Protein AF-A0A0S4RHS1-F1 (afdb_monomer_lite)

Secondary structure (DSSP, 8-state):
--------TTSPPP---HHHHHHHHHHT--HHHHHHHHHHGGGG--SS-TTSHHHHHHHHHHHHHHHHHHHHHHHHHHHHHHHHHHHHHHHHHHHHHHHHHHHHHHHHTT-

Sequence (111 aa):
MFLGSKFNLDEKAKDVSSKALFWQGFMSSNPKAWAFFTALFPLFIDSVSPFGIRLYMMILVLMFIEIIDFNIYALGGVAFKKLLKTKAYLIERVSAVLIAIIAVMMIIERF

pLDDT: mean 83.5, std 13.0, range [40.44, 97.19]

InterPro domains:
  IPR001123 Amino acid exporter protein, LeuE-type [PF01810] (17-109)

Radius of gyration: 20.69 Å; chains: 1; bounding box: 39×40×52 Å

Organism: NCBI:txid91352

Structure (mmCIF, N/CA/C/O backbone):
data_AF-A0A0S4RHS1-F1
#
_entry.id   AF-A0A0S4RHS1-F1
#
loop_
_atom_site.group_PDB
_atom_site.id
_atom_site.type_symbol
_atom_site.label_atom_id
_atom_site.label_alt_id
_atom_site.label_comp_id
_atom_site.label_asym_id
_atom_site.label_entity_id
_atom_site.label_seq_id
_atom_site.pdbx_PDB_ins_code
_atom_site.Cartn_x
_atom_site.Cartn_y
_atom_site.Cartn_z
_atom_site.occupancy
_atom_site.B_iso_or_equiv
_atom_site.auth_seq_id
_atom_site.auth_comp_id
_atom_site.auth_asym_id
_atom_site.auth_atom_id
_atom_site.pdbx_PDB_model_num
ATOM 1 N N . MET A 1 1 ? -15.138 -18.802 21.052 1.00 40.44 1 MET A N 1
ATOM 2 C CA . MET A 1 1 ? -14.296 -17.829 21.783 1.00 40.44 1 MET A CA 1
ATOM 3 C C . MET A 1 1 ? -14.152 -16.550 20.950 1.00 40.44 1 MET A C 1
ATOM 5 O O . MET A 1 1 ? -13.060 -16.177 20.568 1.00 40.44 1 MET A O 1
ATOM 9 N N . PHE A 1 2 ? -15.274 -15.899 20.630 1.00 44.53 2 PHE A N 1
ATOM 10 C CA . PHE A 1 2 ? -15.339 -14.595 19.951 1.00 44.53 2 PHE A CA 1
ATOM 11 C C . PHE A 1 2 ? -16.248 -13.694 20.796 1.00 44.53 2 PHE A C 1
ATOM 13 O O . PHE A 1 2 ? -17.282 -13.213 20.345 1.00 44.53 2 PHE A O 1
ATOM 20 N N . LEU A 1 3 ? -15.935 -13.587 22.093 1.00 44.62 3 LEU A N 1
ATOM 21 C CA . LEU A 1 3 ? -16.612 -12.622 22.952 1.00 44.62 3 LEU A CA 1
ATOM 22 C C . LEU A 1 3 ? -16.098 -11.240 22.565 1.00 44.62 3 LEU A C 1
ATOM 24 O O . LEU A 1 3 ? -14.888 -11.035 22.512 1.00 44.62 3 LEU A O 1
ATOM 28 N N . GLY A 1 4 ? -17.036 -10.341 22.271 1.00 47.72 4 GLY A N 1
ATOM 29 C CA . GLY A 1 4 ? -16.797 -9.038 21.674 1.00 47.72 4 GLY A CA 1
ATOM 30 C C . GLY A 1 4 ? -15.678 -8.259 22.349 1.00 47.72 4 GLY A C 1
ATOM 31 O O . GLY A 1 4 ? -15.890 -7.597 23.368 1.00 47.72 4 GLY A O 1
ATOM 32 N N . SER A 1 5 ? -14.502 -8.266 21.720 1.00 50.12 5 SER A N 1
ATOM 33 C CA . SER A 1 5 ? -13.545 -7.194 21.924 1.00 50.12 5 SER A CA 1
ATOM 34 C C . SER A 1 5 ? -14.239 -5.936 21.426 1.00 50.12 5 SER A C 1
ATOM 36 O O . SER A 1 5 ? -14.390 -5.738 20.221 1.00 50.12 5 SER A O 1
ATOM 38 N N . LYS A 1 6 ? -14.742 -5.118 22.352 1.00 53.44 6 LYS A N 1
ATOM 39 C CA . LYS A 1 6 ? -15.205 -3.771 22.034 1.00 53.44 6 LYS A CA 1
ATOM 40 C C . LYS A 1 6 ? -14.050 -3.095 21.305 1.00 53.44 6 LYS A C 1
ATOM 42 O O . LYS A 1 6 ? -13.033 -2.812 21.930 1.00 53.44 6 LYS A O 1
ATOM 47 N N . PHE A 1 7 ? -14.175 -2.940 19.989 1.00 56.28 7 PHE A N 1
ATOM 48 C CA . PHE A 1 7 ? -13.149 -2.337 19.150 1.00 56.28 7 PHE A CA 1
ATOM 49 C C . PHE A 1 7 ? -13.012 -0.884 19.609 1.00 56.28 7 PHE A C 1
ATOM 51 O O . PHE A 1 7 ? -13.844 -0.032 19.294 1.00 56.28 7 PHE A O 1
ATOM 58 N N . ASN A 1 8 ? -12.045 -0.632 20.489 1.00 56.09 8 ASN A N 1
ATOM 59 C CA . ASN A 1 8 ? -11.942 0.622 21.212 1.00 56.09 8 ASN A CA 1
ATOM 60 C C . ASN A 1 8 ? -11.156 1.610 20.351 1.00 56.09 8 ASN A C 1
ATOM 62 O O . ASN A 1 8 ? -9.941 1.731 20.448 1.00 56.09 8 ASN A O 1
ATOM 66 N N . LEU A 1 9 ? -11.872 2.291 19.457 1.00 61.59 9 LEU A N 1
ATOM 67 C CA . LEU A 1 9 ? -11.315 3.234 18.477 1.00 61.59 9 LEU A CA 1
ATOM 68 C C . LEU A 1 9 ? -10.679 4.487 19.105 1.00 61.59 9 LEU A C 1
ATOM 70 O O . LEU A 1 9 ? -10.156 5.328 18.371 1.00 61.59 9 LEU A O 1
ATOM 74 N N . ASP A 1 10 ? -10.765 4.626 20.430 1.00 59.88 10 ASP A N 1
ATOM 75 C CA . ASP A 1 10 ? -10.153 5.697 21.215 1.00 59.88 10 ASP A CA 1
ATOM 76 C C . ASP A 1 10 ? -8.840 5.265 21.895 1.00 59.88 10 ASP A C 1
ATOM 78 O O . ASP A 1 10 ? -8.221 6.065 22.599 1.00 59.88 10 ASP A O 1
ATOM 82 N N . GLU A 1 11 ? -8.360 4.037 21.650 1.00 64.44 11 GLU A N 1
ATOM 83 C CA . GLU A 1 11 ? -6.986 3.660 21.982 1.00 64.44 11 GLU A CA 1
ATOM 84 C C . GLU A 1 11 ? -6.029 4.559 21.183 1.00 64.44 11 GLU A C 1
ATOM 86 O O . GLU A 1 11 ? -5.979 4.528 19.949 1.00 64.44 11 GLU A O 1
ATOM 91 N N . LYS A 1 12 ? -5.308 5.441 21.888 1.00 58.94 12 LYS A N 1
ATOM 92 C CA . LYS A 1 12 ? -4.312 6.309 21.256 1.00 58.94 12 LYS A CA 1
ATOM 93 C C . LYS A 1 12 ? -3.280 5.431 20.556 1.00 58.94 12 LYS A C 1
ATOM 95 O O . LYS A 1 12 ? -2.777 4.484 21.156 1.00 58.94 12 LYS A O 1
ATOM 100 N N . ALA A 1 13 ? -2.966 5.775 19.305 1.00 65.50 13 ALA A N 1
ATOM 101 C CA . ALA A 1 13 ? -1.926 5.102 18.539 1.00 65.50 13 ALA A CA 1
ATOM 102 C C . ALA A 1 13 ? -0.663 5.011 19.403 1.00 65.50 13 ALA A C 1
ATOM 104 O O . ALA A 1 13 ? -0.148 6.032 19.863 1.00 65.50 13 ALA A O 1
ATOM 105 N N . LYS A 1 14 ? -0.233 3.778 19.684 1.00 71.12 14 LYS A N 1
ATOM 106 C CA . LYS A 1 14 ? 0.993 3.511 20.433 1.00 71.12 14 LYS A CA 1
ATOM 107 C C . LYS A 1 14 ? 2.136 4.232 19.722 1.00 71.12 14 LYS A C 1
ATOM 109 O O . LYS A 1 14 ? 2.197 4.198 18.495 1.00 71.12 14 LYS A O 1
ATOM 114 N N . ASP A 1 15 ? 3.013 4.879 20.478 1.00 75.50 15 ASP A N 1
ATOM 115 C CA . ASP A 1 15 ? 4.171 5.564 19.910 1.00 75.50 15 ASP A CA 1
ATOM 116 C C . ASP A 1 15 ? 5.165 4.496 19.418 1.00 75.50 15 ASP A C 1
ATOM 118 O O . ASP A 1 15 ? 5.933 3.916 20.189 1.00 75.50 15 ASP A O 1
ATOM 122 N N . VAL A 1 16 ? 5.033 4.102 18.148 1.00 83.38 16 VAL A N 1
ATOM 123 C CA . VAL A 1 16 ? 5.853 3.059 17.524 1.00 83.38 16 VAL A CA 1
ATOM 124 C C . VAL A 1 16 ? 7.062 3.723 16.874 1.00 83.38 16 VAL A C 1
ATOM 126 O O . VAL A 1 16 ? 6.927 4.602 16.029 1.00 83.38 16 VAL A O 1
ATOM 129 N N . SER A 1 17 ? 8.263 3.265 17.234 1.00 90.69 17 SER A N 1
ATOM 130 C CA . SER A 1 17 ? 9.512 3.742 16.631 1.00 90.69 17 SER A CA 1
ATOM 131 C C . SER A 1 17 ? 9.523 3.548 15.108 1.00 90.69 17 SER A C 1
ATOM 133 O O . SER A 1 17 ? 9.165 2.477 14.615 1.00 90.69 17 SER A O 1
ATOM 135 N N . SER A 1 18 ? 10.048 4.520 14.353 1.00 90.62 18 SER A N 1
ATOM 136 C CA . SER A 1 18 ? 10.187 4.435 12.888 1.00 90.62 18 SER A CA 1
ATOM 137 C C . SER A 1 18 ? 10.956 3.196 12.424 1.00 90.62 18 SER A C 1
ATOM 139 O O . SER A 1 18 ? 10.645 2.625 11.381 1.00 90.62 18 SER A O 1
ATOM 141 N N . LYS A 1 19 ? 11.934 2.730 13.217 1.00 92.62 19 LYS A N 1
ATOM 142 C CA . LYS A 1 19 ? 12.659 1.482 12.928 1.00 92.62 19 LYS A CA 1
ATOM 143 C C . LYS A 1 19 ? 11.749 0.259 13.024 1.00 92.62 19 LYS A C 1
ATOM 145 O O . LYS A 1 19 ? 11.875 -0.653 12.215 1.00 92.62 19 LYS A O 1
ATOM 150 N N . ALA A 1 20 ? 10.843 0.240 13.999 1.00 91.31 20 ALA A N 1
ATOM 151 C CA . ALA A 1 20 ? 9.886 -0.846 14.155 1.00 91.31 20 ALA A CA 1
ATOM 152 C C . ALA A 1 20 ? 8.868 -0.852 13.006 1.00 91.31 20 ALA A C 1
ATOM 154 O O . ALA A 1 20 ? 8.588 -1.918 12.474 1.00 91.31 20 ALA A O 1
ATOM 155 N N . LEU A 1 21 ? 8.400 0.320 12.556 1.00 89.31 21 LEU A N 1
ATOM 156 C CA . LEU A 1 21 ? 7.531 0.431 11.377 1.00 89.31 21 LEU A CA 1
ATOM 157 C C . LEU A 1 21 ? 8.225 -0.049 10.094 1.00 89.31 21 LEU A C 1
ATOM 159 O O . LEU A 1 21 ? 7.625 -0.791 9.321 1.00 89.31 21 LEU A O 1
ATOM 163 N N . PHE A 1 22 ? 9.497 0.317 9.892 1.00 91.62 22 PHE A N 1
ATOM 164 C CA . PHE A 1 22 ? 10.288 -0.172 8.758 1.00 91.62 22 PHE A CA 1
ATOM 165 C C . PHE A 1 22 ? 10.389 -1.699 8.764 1.00 91.62 22 PHE A C 1
ATOM 167 O O . PHE A 1 22 ? 10.075 -2.341 7.765 1.00 91.62 22 PHE A O 1
ATOM 174 N N . TRP A 1 23 ? 10.777 -2.291 9.897 1.00 94.12 23 TRP A N 1
ATOM 175 C CA . TRP A 1 23 ? 10.902 -3.743 10.006 1.00 94.12 23 TRP A CA 1
ATOM 176 C C . TRP A 1 23 ? 9.561 -4.460 9.890 1.00 94.12 23 TRP A C 1
ATOM 178 O O . TRP A 1 23 ? 9.500 -5.518 9.271 1.00 94.12 23 TRP A O 1
ATOM 188 N N . GLN A 1 24 ? 8.489 -3.883 10.432 1.00 90.81 24 GLN A N 1
ATOM 189 C CA . GLN A 1 24 ? 7.142 -4.414 10.272 1.00 90.81 24 GLN A CA 1
ATOM 190 C C . GLN A 1 24 ? 6.758 -4.467 8.792 1.00 90.81 24 GLN A C 1
ATOM 192 O O . GLN A 1 24 ? 6.371 -5.531 8.323 1.00 90.81 24 GLN A O 1
ATOM 197 N N . GLY A 1 25 ? 6.928 -3.364 8.055 1.00 86.50 25 GLY A N 1
ATOM 198 C CA . GLY A 1 25 ? 6.638 -3.304 6.620 1.00 86.50 25 GLY A CA 1
ATOM 199 C C . GLY A 1 25 ? 7.522 -4.240 5.790 1.00 86.50 25 GLY A C 1
ATOM 200 O O . GLY A 1 25 ? 7.034 -4.941 4.903 1.00 86.50 25 GLY A O 1
ATOM 201 N N . PHE A 1 26 ? 8.815 -4.307 6.114 1.00 86.69 26 PHE A N 1
ATOM 202 C CA . PHE A 1 26 ? 9.762 -5.202 5.454 1.00 86.69 26 PHE A CA 1
ATOM 203 C C . PHE A 1 26 ? 9.372 -6.674 5.638 1.00 86.69 26 PHE A C 1
ATOM 205 O O . PHE A 1 26 ? 9.278 -7.413 4.664 1.00 86.69 26 PHE A O 1
ATOM 212 N N . MET A 1 27 ? 9.070 -7.092 6.870 1.00 88.06 27 MET A N 1
ATOM 213 C CA . MET A 1 27 ? 8.695 -8.479 7.164 1.00 88.06 27 MET A CA 1
ATOM 214 C C . MET A 1 27 ? 7.295 -8.836 6.650 1.00 88.06 27 MET A C 1
ATOM 216 O O . MET A 1 27 ? 7.060 -9.982 6.278 1.00 88.06 27 MET A O 1
ATOM 220 N N . SER A 1 28 ? 6.364 -7.877 6.608 1.00 87.06 28 SER A N 1
ATOM 221 C CA . SER A 1 28 ? 5.012 -8.092 6.075 1.00 87.06 28 SER A CA 1
ATOM 222 C C . SER A 1 28 ? 4.931 -8.005 4.550 1.00 87.06 28 SER A C 1
ATOM 224 O O . SER A 1 28 ? 3.849 -8.182 3.990 1.00 87.06 28 SER A O 1
ATOM 226 N N . SER A 1 29 ? 6.038 -7.687 3.873 1.00 83.12 29 SER A N 1
ATOM 227 C CA . SER A 1 29 ? 6.084 -7.625 2.413 1.00 83.12 29 SER A CA 1
ATOM 228 C C . SER A 1 29 ? 5.710 -8.984 1.829 1.00 83.12 29 SER A C 1
ATOM 230 O O . SER A 1 29 ? 6.227 -10.014 2.249 1.00 83.12 29 SER A O 1
ATOM 232 N N . ASN A 1 30 ? 4.791 -9.001 0.864 1.00 86.62 30 ASN A N 1
ATOM 233 C CA . ASN A 1 30 ? 4.288 -10.240 0.283 1.00 86.62 30 ASN A CA 1
ATOM 234 C C . ASN A 1 30 ? 5.265 -10.754 -0.797 1.00 86.62 30 ASN A C 1
ATOM 236 O O . ASN A 1 30 ? 5.273 -10.207 -1.905 1.00 86.62 30 ASN A O 1
ATOM 240 N N . PRO A 1 31 ? 6.055 -11.819 -0.545 1.00 83.81 31 PRO A N 1
ATOM 241 C CA . PRO A 1 31 ? 7.024 -12.317 -1.524 1.00 83.81 31 PRO A CA 1
ATOM 242 C C . PRO A 1 31 ? 6.349 -12.815 -2.810 1.00 83.81 31 PRO A C 1
ATOM 244 O O . PRO A 1 31 ? 6.954 -12.775 -3.880 1.00 83.81 31 PRO A O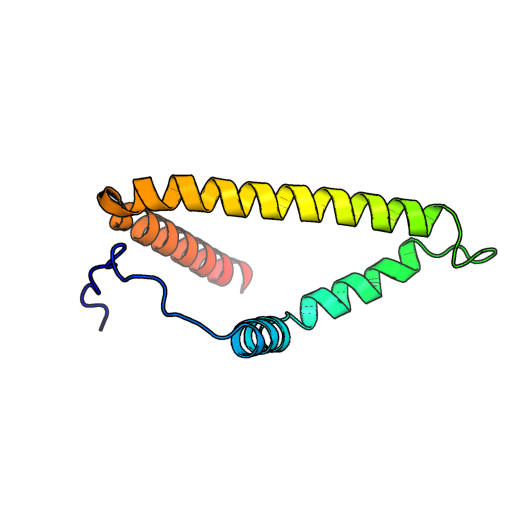 1
ATOM 247 N N . LYS A 1 32 ? 5.071 -13.218 -2.738 1.00 82.44 32 LYS A N 1
ATOM 248 C CA . LYS A 1 32 ? 4.277 -13.610 -3.908 1.00 82.44 32 LYS A CA 1
ATOM 249 C C . LYS A 1 32 ? 3.999 -12.422 -4.828 1.00 82.44 32 LYS A C 1
ATOM 251 O O . LYS A 1 32 ? 4.020 -12.589 -6.042 1.00 82.44 32 LYS A O 1
ATOM 256 N N . ALA A 1 33 ? 3.768 -11.234 -4.264 1.00 83.12 33 ALA A N 1
ATOM 257 C CA . ALA A 1 33 ? 3.574 -10.018 -5.049 1.00 83.12 33 ALA A CA 1
ATOM 258 C C . ALA A 1 33 ? 4.872 -9.620 -5.764 1.00 83.12 33 ALA A C 1
ATOM 260 O O . ALA A 1 33 ? 4.852 -9.327 -6.955 1.00 83.12 33 ALA A O 1
ATOM 261 N N . TRP A 1 34 ? 6.015 -9.701 -5.077 1.00 84.06 34 TRP A N 1
ATOM 262 C CA . TRP A 1 34 ? 7.310 -9.419 -5.697 1.00 84.06 34 TRP A CA 1
ATOM 263 C C . TRP A 1 34 ? 7.618 -10.384 -6.853 1.00 84.06 34 TRP A C 1
ATOM 265 O O . TRP A 1 34 ? 7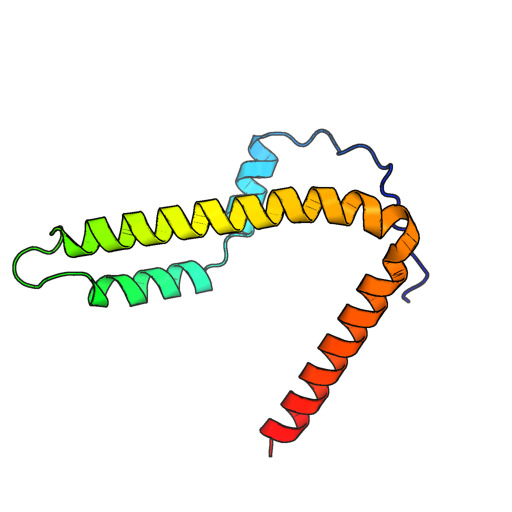.981 -9.936 -7.936 1.00 84.06 34 TRP A O 1
ATOM 275 N N . ALA A 1 35 ? 7.375 -11.687 -6.665 1.00 88.12 35 ALA A N 1
ATOM 276 C CA . ALA A 1 35 ? 7.515 -12.691 -7.724 1.00 88.12 35 ALA A CA 1
ATOM 277 C C . ALA A 1 35 ? 6.549 -12.471 -8.905 1.00 88.12 35 ALA A C 1
ATOM 279 O O . ALA A 1 35 ? 6.892 -12.725 -10.057 1.00 88.12 35 ALA A O 1
ATOM 280 N N . PHE A 1 36 ? 5.334 -11.988 -8.636 1.00 86.50 36 PHE A N 1
ATOM 281 C CA . PHE A 1 36 ? 4.389 -11.616 -9.685 1.00 86.50 36 PHE A CA 1
ATOM 282 C C . PHE A 1 36 ? 4.909 -10.434 -10.513 1.00 86.50 36 PHE A C 1
ATOM 284 O O . PHE A 1 36 ? 4.911 -10.505 -11.739 1.00 86.50 36 PHE A O 1
ATOM 291 N N . PHE A 1 37 ? 5.417 -9.378 -9.867 1.00 83.75 37 PHE A N 1
ATOM 292 C CA . PHE A 1 37 ? 5.991 -8.242 -10.586 1.00 83.75 37 PHE A CA 1
ATOM 293 C C . PHE A 1 37 ? 7.220 -8.646 -11.400 1.00 83.75 37 PHE A C 1
ATOM 295 O O . PHE A 1 37 ? 7.287 -8.284 -12.571 1.00 83.75 37 PHE A O 1
ATOM 302 N N . THR A 1 38 ? 8.141 -9.451 -10.848 1.00 84.75 38 THR A N 1
ATOM 303 C CA . THR A 1 38 ? 9.302 -9.975 -11.598 1.00 84.75 38 THR A CA 1
ATOM 304 C C . THR A 1 38 ? 8.891 -10.787 -12.824 1.00 84.75 38 THR A C 1
ATOM 306 O O . THR A 1 38 ? 9.531 -10.661 -13.865 1.00 84.75 38 THR A O 1
ATOM 309 N N . ALA A 1 39 ? 7.795 -11.546 -12.749 1.00 87.94 39 ALA A N 1
ATOM 310 C CA . ALA A 1 39 ? 7.232 -12.268 -13.889 1.00 87.94 39 ALA A CA 1
ATOM 311 C C . ALA A 1 39 ? 6.575 -11.355 -14.943 1.00 87.94 39 ALA A C 1
ATOM 313 O O . ALA A 1 39 ? 6.502 -11.736 -16.110 1.00 87.94 39 ALA A O 1
ATOM 314 N N . LEU A 1 40 ? 6.120 -10.155 -14.565 1.00 85.00 40 LEU A N 1
ATOM 315 C CA . LEU A 1 40 ? 5.573 -9.172 -15.504 1.00 85.00 40 LEU A CA 1
ATOM 316 C C . LEU A 1 40 ? 6.660 -8.418 -16.276 1.00 85.00 40 LEU A C 1
ATOM 318 O O . LEU A 1 40 ? 6.439 -8.104 -17.442 1.00 85.00 40 LEU A O 1
ATOM 322 N N . PHE A 1 41 ? 7.828 -8.151 -15.680 1.00 83.56 41 PHE A N 1
ATOM 323 C CA . PHE A 1 41 ? 8.902 -7.382 -16.335 1.00 83.56 41 PHE A CA 1
ATOM 324 C C . PHE A 1 41 ? 9.266 -7.872 -17.750 1.00 83.56 41 PHE A C 1
ATOM 326 O O . PHE A 1 41 ? 9.339 -7.024 -18.640 1.00 83.56 41 PHE A O 1
ATOM 333 N N . PRO A 1 42 ? 9.443 -9.186 -18.019 1.00 83.50 42 PRO A N 1
ATOM 334 C CA . PRO A 1 42 ? 9.745 -9.686 -19.361 1.00 83.50 42 PRO A CA 1
ATOM 335 C C . PRO A 1 42 ? 8.752 -9.241 -20.439 1.00 83.50 42 PRO A C 1
ATOM 337 O O . PRO A 1 42 ? 9.137 -9.088 -21.592 1.00 83.50 42 PRO A O 1
ATOM 340 N N . LEU A 1 43 ? 7.489 -8.991 -20.078 1.00 84.88 43 LEU A N 1
ATOM 341 C CA . LEU A 1 43 ? 6.460 -8.540 -21.017 1.00 84.88 43 LEU A CA 1
ATOM 342 C C . LEU A 1 43 ? 6.690 -7.104 -21.506 1.00 84.88 43 LEU A C 1
ATOM 344 O O . LEU A 1 43 ? 6.123 -6.715 -22.524 1.00 84.88 43 LEU A O 1
ATOM 348 N N . PHE A 1 44 ? 7.494 -6.316 -20.791 1.00 82.88 44 PHE A N 1
ATOM 349 C CA . PHE A 1 44 ? 7.733 -4.897 -21.062 1.00 82.88 44 PHE A CA 1
ATOM 350 C C . PHE A 1 44 ? 9.187 -4.585 -21.442 1.00 82.88 44 PHE A C 1
ATOM 352 O O . PHE A 1 44 ? 9.506 -3.426 -21.709 1.00 82.88 44 PHE A O 1
ATOM 359 N N . ILE A 1 4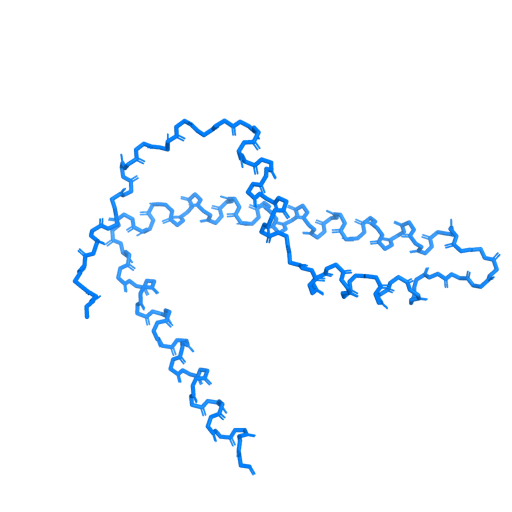5 ? 10.049 -5.605 -21.494 1.00 83.56 45 ILE A N 1
ATOM 360 C CA . ILE A 1 45 ? 11.443 -5.510 -21.933 1.00 83.56 45 ILE A CA 1
ATOM 361 C C . ILE A 1 45 ? 11.503 -5.772 -23.443 1.00 83.56 45 ILE A C 1
ATOM 363 O O . ILE A 1 45 ? 11.097 -6.835 -23.909 1.00 83.56 45 ILE A O 1
ATOM 367 N N . ASP A 1 46 ? 12.034 -4.816 -24.209 1.00 79.94 46 ASP A N 1
ATOM 368 C CA . ASP A 1 46 ? 12.288 -5.004 -25.641 1.00 79.94 46 ASP A CA 1
ATOM 369 C C . ASP A 1 46 ? 13.647 -5.688 -25.865 1.00 79.94 46 ASP A C 1
ATOM 371 O O . ASP A 1 46 ? 14.629 -5.411 -25.175 1.00 79.94 46 ASP A O 1
ATOM 375 N N . SER A 1 47 ? 13.727 -6.566 -26.869 1.00 78.19 47 SER A N 1
ATOM 376 C CA . SER A 1 47 ? 14.935 -7.352 -27.174 1.00 78.19 47 SER A CA 1
ATOM 377 C C . SER A 1 47 ? 16.117 -6.507 -27.659 1.00 78.19 47 SER A C 1
ATOM 379 O O . SER A 1 47 ? 17.268 -6.897 -27.477 1.00 78.19 47 SER A O 1
ATOM 381 N N . VAL A 1 48 ? 15.838 -5.352 -28.269 1.00 81.25 48 VAL A N 1
ATOM 382 C CA . VAL A 1 48 ? 16.850 -4.439 -28.828 1.00 81.25 48 VAL A CA 1
ATOM 383 C C . VAL A 1 48 ? 17.279 -3.377 -27.811 1.00 81.25 48 VAL A C 1
ATOM 385 O O . VAL A 1 48 ? 18.444 -2.992 -27.773 1.00 81.25 48 VAL A O 1
ATOM 388 N N . SER A 1 49 ? 16.354 -2.906 -26.968 1.00 80.75 49 SER A N 1
ATOM 389 C CA . SER A 1 49 ? 16.620 -1.913 -25.921 1.00 80.75 49 SER A CA 1
ATOM 390 C C . SER A 1 49 ? 15.882 -2.295 -24.632 1.00 80.75 49 SER A C 1
ATOM 392 O O . SER A 1 49 ? 14.739 -1.882 -24.422 1.00 80.75 49 SER A O 1
ATOM 394 N N . PRO A 1 50 ? 16.525 -3.075 -23.742 1.00 77.69 50 PRO A N 1
ATOM 395 C CA . PRO A 1 50 ? 15.884 -3.588 -22.530 1.00 77.69 50 PRO A CA 1
ATOM 396 C C . PRO A 1 50 ? 15.385 -2.505 -21.564 1.00 77.69 50 PRO A C 1
ATOM 398 O O . PRO A 1 50 ? 14.424 -2.717 -20.831 1.00 77.69 50 PRO A O 1
ATOM 401 N N . PHE A 1 51 ? 16.019 -1.329 -21.589 1.00 79.81 51 PHE A N 1
ATOM 402 C CA . PHE A 1 51 ? 15.657 -0.153 -20.791 1.00 79.81 51 PHE A CA 1
ATOM 403 C C . PHE A 1 51 ? 15.034 0.950 -21.659 1.00 79.81 51 PHE A C 1
ATOM 405 O O . PHE A 1 51 ? 15.286 2.137 -21.463 1.00 79.81 51 PHE A O 1
ATOM 412 N N . GLY A 1 52 ? 14.255 0.552 -22.664 1.00 85.00 52 GLY A N 1
ATOM 413 C CA . GLY A 1 52 ? 13.560 1.465 -23.561 1.00 85.00 52 GLY A CA 1
ATOM 414 C C . GLY A 1 52 ? 12.335 2.137 -22.933 1.00 85.00 52 GLY A C 1
ATOM 415 O O . GLY A 1 52 ? 11.963 1.913 -21.778 1.00 85.00 52 GLY A O 1
ATOM 416 N N . ILE A 1 53 ? 11.651 2.948 -23.741 1.00 87.25 53 ILE A N 1
ATOM 417 C CA . ILE A 1 53 ? 10.476 3.735 -23.337 1.00 87.25 53 ILE A CA 1
ATOM 418 C C . ILE A 1 53 ? 9.338 2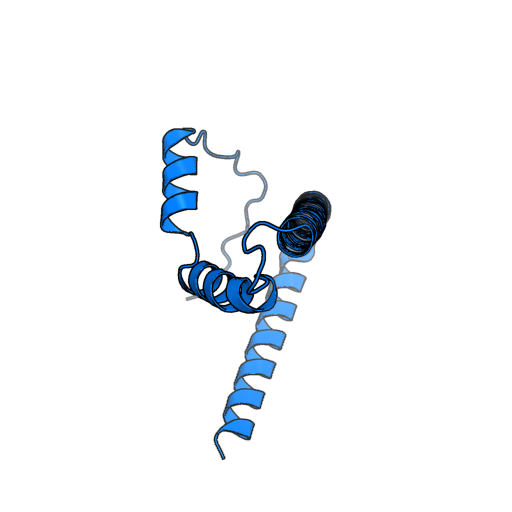.886 -22.743 1.00 87.25 53 ILE A C 1
ATOM 420 O O . ILE A 1 53 ? 8.622 3.348 -21.856 1.00 87.25 53 ILE A O 1
ATOM 424 N N . ARG A 1 54 ? 9.190 1.632 -23.186 1.00 87.75 54 ARG A N 1
ATOM 425 C CA . ARG A 1 54 ? 8.134 0.712 -22.743 1.00 87.75 54 ARG A CA 1
ATOM 426 C C . ARG A 1 54 ? 8.221 0.386 -21.251 1.00 87.75 54 ARG A C 1
ATOM 428 O O . ARG A 1 54 ? 7.202 0.413 -20.561 1.00 87.75 54 ARG A O 1
ATOM 435 N N . LEU A 1 55 ? 9.433 0.158 -20.746 1.00 87.50 55 LEU A N 1
ATOM 436 C CA . LEU A 1 55 ? 9.682 -0.076 -19.325 1.00 87.50 55 LEU A CA 1
ATOM 437 C C . LEU A 1 55 ? 9.378 1.182 -18.498 1.00 87.50 55 LEU A C 1
ATOM 439 O O . LEU A 1 55 ? 8.719 1.096 -17.463 1.00 87.50 55 LEU A O 1
ATOM 443 N N . TYR A 1 56 ? 9.795 2.359 -18.977 1.00 89.06 56 TYR A N 1
ATOM 444 C CA . TYR A 1 56 ? 9.499 3.632 -18.313 1.00 89.06 56 TYR A CA 1
ATOM 445 C C . TYR A 1 56 ? 7.997 3.912 -18.237 1.00 89.06 56 TYR A C 1
ATOM 447 O O . TYR A 1 56 ? 7.502 4.299 -17.179 1.00 89.06 56 TYR A O 1
ATOM 455 N N . MET A 1 57 ? 7.256 3.674 -19.323 1.00 90.50 57 MET A N 1
ATOM 456 C CA . MET A 1 57 ? 5.800 3.822 -19.320 1.00 90.50 57 MET A CA 1
ATOM 457 C C . MET A 1 57 ? 5.131 2.856 -18.338 1.00 90.50 57 MET A C 1
ATOM 459 O O . MET A 1 57 ? 4.242 3.275 -17.601 1.00 90.50 57 MET A O 1
ATOM 463 N N . MET A 1 58 ? 5.579 1.598 -18.272 1.00 89.75 58 MET A N 1
ATOM 464 C CA . MET A 1 58 ? 5.072 0.627 -17.297 1.00 89.75 58 MET A CA 1
ATOM 465 C C . MET A 1 58 ? 5.282 1.114 -15.858 1.00 89.75 58 MET A C 1
ATOM 467 O O . MET A 1 58 ? 4.336 1.120 -15.073 1.00 89.75 58 MET A O 1
ATOM 471 N N . ILE A 1 59 ? 6.500 1.548 -15.513 1.00 90.38 59 ILE A N 1
ATOM 472 C CA . ILE A 1 59 ? 6.819 2.045 -14.166 1.00 90.38 59 ILE A CA 1
ATOM 473 C C . ILE A 1 59 ? 5.962 3.266 -13.825 1.00 90.38 59 ILE A C 1
ATOM 475 O O . ILE A 1 59 ? 5.429 3.335 -12.721 1.00 90.38 59 ILE A O 1
ATOM 479 N N . LEU A 1 60 ? 5.785 4.203 -14.762 1.00 94.12 60 LEU A N 1
ATOM 480 C CA . LEU A 1 60 ? 4.929 5.371 -14.549 1.00 94.12 60 LEU A CA 1
ATOM 481 C C . LEU A 1 60 ? 3.483 4.964 -14.267 1.00 94.12 60 LEU A C 1
ATOM 483 O O . LEU A 1 60 ? 2.905 5.440 -13.294 1.00 94.12 60 LEU A O 1
ATOM 487 N N . VAL A 1 61 ? 2.912 4.064 -15.072 1.00 93.31 61 VAL A N 1
ATOM 488 C CA . VAL A 1 61 ? 1.541 3.569 -14.870 1.00 93.31 61 VAL A CA 1
ATOM 489 C C . VAL A 1 61 ? 1.402 2.881 -13.512 1.00 93.31 61 VAL A C 1
ATOM 491 O O . VAL A 1 61 ? 0.470 3.198 -12.777 1.00 93.31 61 VAL A O 1
ATOM 494 N N . LEU A 1 62 ? 2.341 2.003 -13.145 1.00 91.06 62 LEU A N 1
ATOM 495 C CA . LEU A 1 62 ? 2.347 1.352 -11.832 1.00 91.06 62 LEU A CA 1
ATOM 496 C C . LEU A 1 62 ? 2.416 2.378 -10.701 1.00 91.06 62 LEU A C 1
ATOM 498 O O . LEU A 1 62 ? 1.640 2.294 -9.759 1.00 91.06 62 LEU A O 1
ATOM 502 N N . MET A 1 63 ? 3.284 3.384 -10.817 1.00 94.12 63 MET A N 1
ATOM 503 C CA . MET A 1 63 ? 3.422 4.431 -9.807 1.00 94.12 63 MET A CA 1
ATOM 504 C C . MET A 1 63 ? 2.137 5.259 -9.661 1.00 94.12 63 MET A C 1
ATOM 506 O O . MET A 1 63 ? 1.741 5.576 -8.543 1.00 94.12 63 MET A O 1
ATOM 510 N N . PHE A 1 64 ? 1.457 5.585 -10.765 1.00 97.19 64 PHE A N 1
ATOM 511 C CA . PHE A 1 64 ? 0.170 6.284 -10.719 1.00 97.19 64 PHE A CA 1
ATOM 512 C C . PHE A 1 64 ? -0.918 5.448 -10.045 1.00 97.19 64 PHE A C 1
ATOM 514 O O . PHE A 1 64 ? -1.641 5.979 -9.203 1.00 97.19 64 PHE A O 1
ATOM 521 N N . ILE A 1 65 ? -1.021 4.161 -10.385 1.00 94.88 65 ILE A N 1
ATOM 522 C CA . ILE A 1 65 ? -1.985 3.245 -9.761 1.00 94.88 65 ILE A CA 1
ATOM 523 C C . ILE A 1 65 ? -1.696 3.124 -8.262 1.00 94.88 65 ILE A C 1
ATOM 525 O O . ILE A 1 65 ? -2.597 3.340 -7.460 1.00 94.88 65 ILE A O 1
ATOM 529 N N . GLU A 1 66 ? -0.438 2.907 -7.876 1.00 92.19 66 GLU A N 1
ATOM 530 C CA . GLU A 1 66 ? -0.018 2.783 -6.475 1.00 92.19 66 GLU A CA 1
ATOM 531 C C . GLU A 1 66 ? -0.380 4.037 -5.661 1.00 92.19 66 GLU A C 1
ATOM 533 O O . GLU A 1 66 ? -0.904 3.957 -4.548 1.00 92.19 66 GLU A O 1
ATOM 538 N N . ILE A 1 67 ? -0.146 5.225 -6.233 1.00 96.06 67 ILE A N 1
ATOM 539 C CA . ILE A 1 67 ? -0.523 6.491 -5.599 1.00 96.06 67 ILE A CA 1
ATOM 540 C C . ILE A 1 67 ? -2.042 6.565 -5.430 1.00 96.06 67 ILE A C 1
ATOM 542 O O . ILE A 1 67 ? -2.512 6.934 -4.352 1.00 96.06 67 ILE A O 1
ATOM 546 N N . ILE A 1 68 ? -2.819 6.237 -6.462 1.00 97.12 68 ILE A N 1
ATOM 547 C CA . ILE A 1 68 ? -4.285 6.271 -6.398 1.00 97.12 68 ILE A CA 1
ATOM 548 C C . ILE A 1 68 ? -4.794 5.293 -5.333 1.00 97.12 68 ILE A C 1
ATOM 550 O O . ILE A 1 68 ? -5.589 5.692 -4.481 1.00 97.12 68 ILE A O 1
ATOM 554 N N . ASP A 1 69 ? -4.290 4.063 -5.319 1.00 94.62 69 ASP A N 1
ATOM 555 C CA . ASP A 1 69 ? -4.705 3.016 -4.388 1.00 94.62 69 ASP A CA 1
ATOM 556 C C . ASP A 1 69 ? -4.394 3.394 -2.936 1.00 94.62 69 ASP A C 1
ATOM 558 O O . ASP A 1 69 ? -5.269 3.297 -2.069 1.00 94.62 69 ASP A O 1
ATOM 562 N N . PHE A 1 70 ? -3.201 3.930 -2.652 1.00 91.88 70 PHE A N 1
ATOM 563 C CA . PHE A 1 70 ? -2.875 4.405 -1.305 1.00 91.88 70 PHE A CA 1
ATOM 564 C C . PHE A 1 70 ? -3.713 5.608 -0.877 1.00 91.88 70 PHE A C 1
ATOM 566 O O . PHE A 1 70 ? -4.096 5.698 0.293 1.00 91.88 70 PHE A O 1
ATOM 573 N N . ASN A 1 71 ? -4.038 6.521 -1.796 1.00 94.69 71 ASN A N 1
ATOM 574 C CA . ASN A 1 71 ? -4.917 7.648 -1.488 1.00 94.69 71 ASN A CA 1
ATOM 575 C C . ASN A 1 71 ? -6.344 7.177 -1.191 1.00 94.69 71 ASN A C 1
ATOM 577 O O . ASN A 1 71 ? -6.934 7.607 -0.199 1.00 94.69 71 ASN A O 1
ATOM 581 N N . ILE A 1 72 ? -6.885 6.260 -1.996 1.00 95.25 72 ILE A N 1
ATOM 582 C CA . ILE A 1 72 ? -8.195 5.649 -1.748 1.00 95.25 72 ILE A CA 1
ATOM 583 C C . ILE A 1 72 ? -8.188 4.931 -0.397 1.00 95.25 72 ILE A C 1
ATOM 585 O O . ILE A 1 72 ? -9.118 5.108 0.389 1.00 95.25 72 ILE A O 1
ATOM 589 N N . TYR A 1 73 ? -7.131 4.179 -0.084 1.00 90.31 73 TYR A N 1
ATOM 590 C CA . TYR A 1 73 ? -6.987 3.497 1.198 1.00 90.31 73 TYR A CA 1
ATOM 591 C C . TYR A 1 73 ? -6.947 4.480 2.378 1.00 90.31 73 TYR A C 1
ATOM 593 O O . TYR A 1 73 ? -7.671 4.302 3.360 1.00 90.31 73 TYR A O 1
ATOM 601 N N . ALA A 1 74 ? -6.158 5.553 2.281 1.00 90.69 74 ALA A N 1
ATOM 602 C CA . ALA A 1 74 ? -6.046 6.563 3.331 1.00 90.69 74 ALA A CA 1
ATOM 603 C C . ALA A 1 74 ? -7.368 7.321 3.550 1.00 90.69 74 ALA A C 1
ATOM 605 O O . ALA A 1 74 ? -7.831 7.455 4.687 1.00 90.69 74 ALA A O 1
ATOM 606 N N . LEU A 1 75 ? -8.013 7.773 2.469 1.00 91.75 75 LEU A N 1
ATOM 607 C CA . LEU A 1 75 ? -9.301 8.472 2.522 1.00 91.75 75 LEU A CA 1
ATOM 608 C C . LEU A 1 75 ? -10.419 7.549 3.020 1.00 91.75 75 LEU A C 1
ATOM 610 O O . LEU A 1 75 ? -11.206 7.931 3.893 1.00 91.75 75 LEU A O 1
ATOM 614 N N . GLY A 1 76 ? -10.451 6.314 2.520 1.00 89.75 76 GLY A N 1
ATOM 615 C CA . GLY A 1 76 ? -11.353 5.263 2.974 1.00 89.75 76 GLY A CA 1
ATOM 616 C C . GLY A 1 76 ? -11.189 4.995 4.467 1.00 89.75 76 GLY A C 1
ATOM 617 O O . GLY A 1 76 ? -12.179 4.962 5.192 1.00 89.75 76 GLY A O 1
ATOM 618 N N . GLY A 1 77 ? -9.954 4.912 4.966 1.00 86.69 77 GLY A N 1
ATOM 619 C CA . GLY A 1 77 ? -9.656 4.745 6.389 1.00 86.69 77 GLY A CA 1
ATOM 620 C C . GLY A 1 77 ? -10.229 5.863 7.268 1.00 86.69 77 GLY A C 1
ATOM 621 O O . GLY A 1 77 ? -10.791 5.588 8.330 1.00 86.69 77 GLY A O 1
ATOM 622 N N . VAL A 1 78 ? -10.174 7.122 6.818 1.00 85.94 78 VAL A N 1
ATOM 623 C CA . VAL A 1 78 ? -10.786 8.258 7.535 1.00 85.94 78 VAL A CA 1
ATOM 624 C C . VAL A 1 78 ? -12.314 8.146 7.563 1.00 85.94 78 VAL A C 1
ATOM 626 O O . VAL A 1 78 ? -12.930 8.367 8.612 1.00 85.94 78 VAL A O 1
ATOM 629 N N . ALA A 1 79 ? -12.935 7.775 6.440 1.00 84.50 79 ALA A N 1
ATOM 630 C CA . ALA A 1 79 ? -14.378 7.554 6.363 1.00 84.50 79 ALA A CA 1
ATOM 631 C C . ALA A 1 79 ? -14.815 6.380 7.258 1.00 84.50 79 ALA A C 1
ATOM 633 O O . ALA A 1 79 ? -15.749 6.508 8.059 1.00 84.50 79 ALA A O 1
ATOM 634 N N . PHE A 1 80 ? -14.087 5.263 7.201 1.00 83.88 80 PHE A N 1
ATOM 635 C CA . PHE A 1 80 ? -14.351 4.081 8.012 1.00 83.88 80 PHE A CA 1
ATOM 636 C C . PHE A 1 80 ? -14.121 4.328 9.495 1.00 83.88 80 PHE A C 1
ATOM 638 O O . PHE A 1 80 ? -14.910 3.837 10.289 1.00 83.88 80 PHE A O 1
ATOM 645 N N . LYS A 1 81 ? -13.144 5.148 9.901 1.00 81.81 81 LYS A N 1
ATOM 646 C CA . LYS A 1 81 ? -12.957 5.514 11.314 1.00 81.81 81 LYS A CA 1
ATOM 647 C C . LYS A 1 81 ? -14.223 6.125 11.922 1.00 81.81 81 LYS A C 1
ATOM 649 O O . LYS A 1 81 ? -14.553 5.827 13.068 1.00 81.81 81 LYS A O 1
ATOM 654 N N . LYS A 1 82 ? -14.953 6.952 11.165 1.00 80.06 82 LYS A N 1
ATOM 655 C CA . LYS A 1 82 ? -16.243 7.513 11.607 1.00 80.06 82 LYS A CA 1
ATOM 656 C C . LYS A 1 82 ? -17.354 6.461 11.595 1.00 80.06 82 LYS A C 1
ATOM 658 O O . LYS A 1 82 ? -18.113 6.372 12.554 1.00 80.06 82 LYS A O 1
ATOM 663 N N . LEU A 1 83 ? -17.437 5.654 10.537 1.00 80.25 83 LEU A N 1
ATOM 664 C CA . LEU A 1 83 ? -18.492 4.648 10.370 1.00 80.25 83 LEU A CA 1
ATOM 665 C C . LEU A 1 83 ? -18.379 3.503 11.393 1.00 80.25 83 LEU A C 1
ATOM 667 O O . LEU A 1 83 ? -19.382 3.084 11.970 1.00 80.25 83 LEU A O 1
ATOM 671 N N . LEU A 1 84 ? -17.161 3.039 11.666 1.00 81.12 84 LEU A N 1
ATOM 672 C CA . LEU A 1 84 ? -16.848 1.955 12.596 1.00 81.12 84 LEU A CA 1
ATOM 673 C C . LEU A 1 84 ? -17.156 2.309 14.050 1.00 81.12 84 LEU A C 1
ATOM 675 O O . LEU A 1 84 ? -17.560 1.421 14.795 1.00 81.12 84 LEU A O 1
ATOM 679 N N . LYS A 1 85 ? -17.063 3.588 14.448 1.00 77.38 85 LYS A N 1
ATOM 680 C CA . LYS A 1 85 ? -17.445 4.019 15.808 1.00 77.38 85 LYS A CA 1
ATOM 681 C C . LYS A 1 85 ? -18.882 3.660 16.166 1.00 77.38 85 LYS A C 1
ATOM 683 O O . LYS A 1 85 ? -19.160 3.375 17.325 1.00 77.38 85 LYS A O 1
ATOM 688 N N . THR A 1 86 ? -19.783 3.649 15.189 1.00 75.75 86 THR A N 1
ATOM 689 C CA . THR A 1 86 ? -21.211 3.400 15.432 1.00 75.75 86 THR A CA 1
ATOM 690 C C . THR A 1 86 ? -21.692 2.088 14.817 1.00 75.75 86 THR A C 1
ATOM 692 O O . THR A 1 86 ? -22.668 1.512 15.288 1.00 75.75 86 THR A O 1
ATOM 695 N N . LYS A 1 87 ? -21.039 1.606 13.754 1.00 84.50 87 LYS A N 1
ATOM 696 C CA . LYS A 1 87 ? -21.542 0.501 12.926 1.00 84.50 87 LYS A CA 1
ATOM 697 C C . LYS A 1 87 ? -20.515 -0.607 12.663 1.00 84.50 87 LYS A C 1
ATOM 699 O O . LYS A 1 87 ? -20.611 -1.275 11.639 1.00 84.50 87 LYS A O 1
ATOM 704 N N . ALA A 1 88 ? -19.564 -0.841 13.573 1.00 82.12 88 ALA A N 1
ATOM 705 C CA . ALA A 1 88 ? -18.575 -1.924 13.441 1.00 82.12 88 ALA A CA 1
ATOM 706 C C . ALA A 1 88 ? -19.198 -3.302 13.136 1.00 82.12 88 ALA A C 1
ATOM 708 O O . ALA A 1 88 ? -18.685 -4.032 12.290 1.00 82.12 88 ALA A O 1
ATOM 709 N N . TYR A 1 89 ? -20.364 -3.602 13.718 1.00 84.62 89 TYR A N 1
ATOM 710 C CA . TYR A 1 89 ? -21.089 -4.857 13.483 1.00 84.62 89 TYR A CA 1
ATOM 711 C C . TYR A 1 89 ? -21.456 -5.098 12.003 1.00 84.62 89 TYR A C 1
ATOM 713 O O . TYR A 1 89 ? -21.621 -6.245 11.588 1.00 84.62 89 TYR A O 1
ATOM 721 N N . LEU A 1 90 ? -21.596 -4.042 11.184 1.00 85.06 90 LEU A N 1
ATOM 722 C CA . LEU A 1 90 ? -21.851 -4.197 9.748 1.00 85.06 90 LEU A CA 1
ATOM 723 C C . LEU A 1 90 ? -20.641 -4.806 9.040 1.00 85.06 90 LEU A C 1
ATOM 725 O O . LEU A 1 90 ? -20.819 -5.670 8.187 1.00 85.06 90 LEU A O 1
ATOM 729 N N . ILE A 1 91 ? -19.424 -4.397 9.413 1.00 85.75 91 ILE A N 1
ATOM 730 C CA . ILE A 1 91 ? -18.194 -4.943 8.826 1.00 85.75 91 ILE A CA 1
ATOM 731 C C . ILE A 1 91 ? -18.019 -6.403 9.230 1.00 85.75 91 ILE A C 1
ATOM 733 O O . ILE A 1 91 ? -17.676 -7.226 8.385 1.00 85.75 91 ILE A O 1
ATOM 737 N N . GLU A 1 92 ? -18.320 -6.746 10.482 1.00 87.62 92 GLU A N 1
ATOM 738 C CA . GLU A 1 92 ? -18.291 -8.135 10.952 1.00 87.62 92 GLU A CA 1
ATOM 739 C C . GLU A 1 92 ? -19.276 -9.006 10.164 1.00 87.62 92 GLU A C 1
ATOM 741 O O . GLU A 1 92 ? -18.914 -10.076 9.676 1.00 87.62 92 G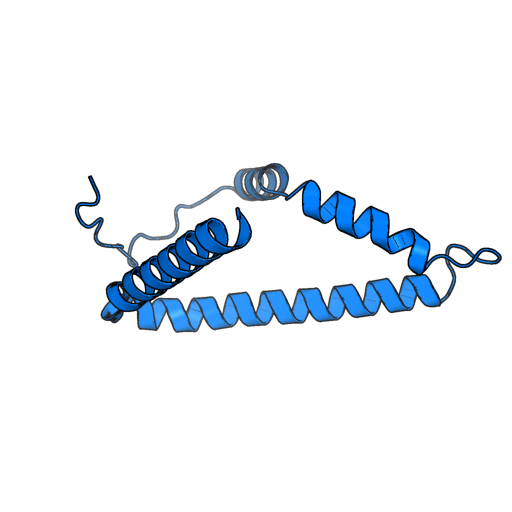LU A O 1
ATOM 746 N N . ARG A 1 93 ? -20.506 -8.520 9.959 1.00 89.69 93 ARG A N 1
ATOM 747 C CA . ARG A 1 93 ? -21.537 -9.261 9.224 1.00 89.69 93 ARG A CA 1
ATOM 748 C C . ARG A 1 93 ? -21.200 -9.418 7.744 1.00 89.69 93 ARG A C 1
ATOM 750 O O . ARG A 1 93 ? -21.366 -10.508 7.207 1.00 89.69 93 ARG A O 1
ATOM 757 N N . VAL A 1 94 ? -20.710 -8.363 7.091 1.00 91.31 94 VAL A N 1
ATOM 758 C CA . VAL A 1 94 ? -20.275 -8.427 5.686 1.00 91.31 94 VAL A CA 1
ATOM 759 C C . VAL A 1 94 ? -19.091 -9.380 5.541 1.00 91.31 94 VAL A C 1
ATOM 761 O O . VAL A 1 94 ? -19.128 -10.254 4.682 1.00 91.31 94 VAL A O 1
ATOM 764 N N . SER A 1 95 ? -18.088 -9.281 6.417 1.00 91.31 95 SER A N 1
ATOM 765 C CA . SER A 1 95 ? -16.933 -10.190 6.419 1.00 91.31 95 SER A CA 1
ATOM 766 C C . SER A 1 95 ? -17.360 -11.648 6.583 1.00 91.31 95 SER A C 1
ATOM 768 O O . SER A 1 95 ? -16.914 -12.507 5.828 1.00 91.31 95 SER A O 1
ATOM 770 N N . ALA A 1 96 ? -18.273 -11.931 7.517 1.00 93.56 96 ALA A N 1
ATOM 771 C CA . ALA A 1 96 ? -18.790 -13.279 7.731 1.00 93.56 96 ALA A CA 1
ATOM 772 C C . ALA A 1 96 ? -19.532 -13.824 6.499 1.00 93.56 96 ALA A C 1
ATOM 774 O O . ALA A 1 96 ? -19.325 -14.974 6.118 1.00 93.56 96 ALA A O 1
ATOM 775 N N . VAL A 1 97 ? -20.357 -12.997 5.845 1.00 96.50 97 VAL A N 1
ATOM 776 C CA . VAL A 1 97 ? -21.063 -13.378 4.611 1.00 96.50 97 VAL A CA 1
ATOM 777 C C . VAL A 1 97 ? -20.077 -13.647 3.475 1.00 96.50 97 VAL A C 1
ATOM 779 O O . VAL A 1 97 ? -20.215 -14.655 2.791 1.00 96.50 97 VAL A O 1
ATOM 782 N N . LEU A 1 98 ? -19.055 -12.805 3.301 1.00 96.12 98 LEU A N 1
ATOM 783 C CA . LEU A 1 98 ? -18.023 -13.008 2.281 1.00 96.12 98 LEU A CA 1
ATOM 784 C C . LEU A 1 98 ? -17.257 -14.318 2.501 1.00 96.12 98 LEU A C 1
ATOM 786 O O . LEU A 1 98 ? -17.081 -15.086 1.559 1.00 96.12 98 LEU A O 1
ATOM 790 N N . ILE A 1 99 ? -16.861 -14.612 3.743 1.00 96.50 99 ILE A N 1
ATOM 791 C CA . ILE A 1 99 ? -16.188 -15.874 4.084 1.00 96.50 99 ILE A CA 1
ATOM 792 C C . ILE A 1 99 ? -17.103 -17.071 3.800 1.00 96.50 99 ILE A C 1
ATOM 794 O O . ILE A 1 99 ? -16.645 -18.063 3.237 1.00 96.50 99 ILE A O 1
ATOM 798 N N . ALA A 1 100 ? -18.393 -16.985 4.138 1.00 96.56 100 ALA A N 1
ATOM 799 C CA . ALA A 1 100 ? -19.352 -18.048 3.847 1.00 96.56 100 ALA A CA 1
ATOM 800 C C . ALA A 1 100 ? -19.528 -18.273 2.335 1.00 96.56 100 ALA A C 1
ATOM 802 O O . ALA A 1 100 ? -19.560 -19.418 1.893 1.00 96.56 100 ALA A O 1
ATOM 803 N N . ILE A 1 101 ? -19.583 -17.200 1.538 1.00 96.75 101 ILE A N 1
ATOM 804 C CA . ILE A 1 101 ? -19.650 -17.285 0.070 1.00 96.75 101 ILE A CA 1
ATOM 805 C C . ILE A 1 101 ? -18.409 -17.988 -0.480 1.00 96.75 101 ILE A C 1
ATOM 807 O O . ILE A 1 101 ? -18.547 -18.925 -1.263 1.00 96.75 101 ILE A O 1
ATOM 811 N N . ILE A 1 102 ? -17.212 -17.583 -0.042 1.00 95.94 102 ILE A N 1
ATOM 812 C CA . ILE A 1 102 ? -15.955 -18.218 -0.463 1.00 95.94 102 ILE A CA 1
ATOM 813 C C . ILE A 1 102 ? -15.956 -19.702 -0.078 1.00 95.94 102 ILE A C 1
ATOM 815 O O . ILE A 1 102 ? -15.603 -20.542 -0.898 1.00 95.94 102 ILE A O 1
ATOM 819 N N . ALA A 1 103 ? -16.400 -20.046 1.133 1.00 95.19 103 ALA A N 1
ATOM 820 C CA . ALA A 1 103 ? -16.474 -21.435 1.580 1.00 95.19 103 ALA A CA 1
ATOM 821 C C . ALA A 1 103 ? -17.418 -22.281 0.708 1.00 95.19 103 ALA A C 1
ATOM 823 O O . ALA A 1 103 ? -17.068 -23.398 0.335 1.00 95.19 103 ALA A O 1
ATOM 824 N N . VAL A 1 104 ? -18.589 -21.748 0.346 1.00 95.94 104 VAL A N 1
ATOM 825 C CA . VAL A 1 104 ? -19.534 -22.430 -0.551 1.00 95.94 104 VAL A CA 1
ATOM 826 C C . VAL A 1 104 ? -18.950 -22.576 -1.956 1.00 95.94 104 VAL A C 1
ATOM 828 O O . VAL A 1 104 ? -18.996 -23.672 -2.507 1.00 95.94 104 VAL A O 1
ATOM 831 N N . MET A 1 105 ? -18.353 -21.516 -2.512 1.00 95.75 105 MET A N 1
ATOM 832 C CA . MET A 1 105 ? -17.668 -21.580 -3.810 1.00 95.75 105 MET A CA 1
ATOM 833 C C . MET A 1 105 ? -16.583 -22.658 -3.818 1.00 95.75 105 MET A C 1
ATOM 835 O O . MET A 1 105 ? -16.567 -23.489 -4.718 1.00 95.75 105 MET A O 1
ATOM 839 N N . MET A 1 106 ? -15.747 -22.714 -2.778 1.00 94.06 106 MET A N 1
ATOM 840 C CA . MET A 1 106 ? -14.702 -23.732 -2.657 1.00 94.06 106 MET A CA 1
ATOM 841 C C . MET A 1 106 ? -15.254 -25.157 -2.559 1.00 94.06 106 MET A C 1
ATOM 843 O O . MET A 1 106 ? -14.575 -26.083 -2.982 1.00 94.06 106 MET A O 1
ATOM 847 N N . ILE A 1 107 ? -16.441 -25.367 -1.982 1.00 95.00 107 ILE A N 1
ATOM 848 C CA . ILE A 1 107 ? -17.077 -26.694 -1.947 1.00 95.00 107 ILE A CA 1
ATOM 849 C C . ILE A 1 107 ? -17.592 -27.078 -3.337 1.00 95.00 107 ILE A C 1
ATOM 851 O O . ILE A 1 107 ? -17.461 -28.234 -3.727 1.00 95.00 107 ILE A O 1
ATOM 855 N N . ILE A 1 108 ? -18.151 -26.118 -4.079 1.00 95.12 108 ILE A N 1
ATOM 856 C CA . ILE A 1 108 ? -18.68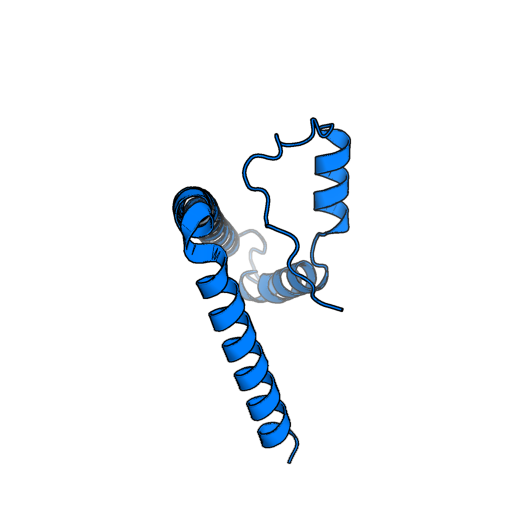7 -26.340 -5.427 1.00 95.12 108 ILE A CA 1
ATOM 857 C C . ILE A 1 108 ? -17.560 -26.603 -6.435 1.00 95.12 108 ILE A C 1
ATOM 859 O O . ILE A 1 108 ? -17.660 -27.554 -7.195 1.00 95.12 108 ILE A O 1
ATOM 863 N N . GLU A 1 109 ? -16.484 -25.808 -6.427 1.00 89.25 109 GLU A N 1
ATOM 864 C CA . GLU A 1 109 ? -15.340 -25.953 -7.351 1.00 89.25 109 GLU A CA 1
ATOM 865 C C . GLU A 1 109 ? -14.474 -27.194 -7.085 1.00 89.25 109 GLU A C 1
ATOM 867 O O . GLU A 1 109 ? -13.597 -27.520 -7.883 1.00 89.25 109 GLU A O 1
ATOM 872 N N . ARG A 1 110 ? -14.668 -27.872 -5.946 1.00 61.75 110 ARG A N 1
ATOM 873 C CA . ARG A 1 110 ? -13.890 -29.059 -5.559 1.00 61.75 110 ARG A CA 1
ATOM 874 C C . ARG A 1 110 ? -14.585 -30.386 -5.905 1.00 61.75 110 ARG A C 1
ATOM 876 O O . ARG A 1 110 ? -14.155 -31.424 -5.400 1.00 61.75 110 ARG A O 1
ATOM 883 N N . PHE A 1 111 ? -15.592 -30.334 -6.780 1.00 50.88 111 PHE A N 1
ATOM 884 C CA . PHE A 1 111 ? -16.169 -31.439 -7.557 1.00 50.88 111 PHE A CA 1
ATOM 885 C C . PHE A 1 111 ? -16.066 -31.128 -9.053 1.00 50.88 111 PHE A C 1
ATOM 887 O O . PHE A 1 111 ? -15.982 -32.103 -9.832 1.00 50.88 111 PHE A O 1
#

Foldseek 3Di:
DPDDPPPPLPPPDDPDDPVRVVVVCVVPDDVVVVVVVVVCLVVQADPVHRPDPSNVVVVVVVVVVVVVVVVCVVVVVVVVSVVCVVPVVVVVVVVVVVVVVVVVVVVVVVD